Protein AF-A0A6P1VC83-F1 (afdb_monomer)

Sequence (87 aa):
MTSKPTISAAEITKALDFRHACKKFDADKKISDQDMKLILEAIRLTPTSYGFEQFDVIVTQDQQLRQGLKKCAPINKTSRALMPVIS

pLDDT: mean 85.7, std 17.17, range [38.44, 97.94]

Foldseek 3Di:
DDDDDDDDPVVVVVVVVPDDDDLDDDPPDDDDPVVVVVVVVVLVPDDDVVNPSPDDDDDDPDPVVVVVVCVVCVVSPPDPDDDDDPD

Secondary structure (DSSP, 8-state):
-PPPP---HHHHHHHHHH--------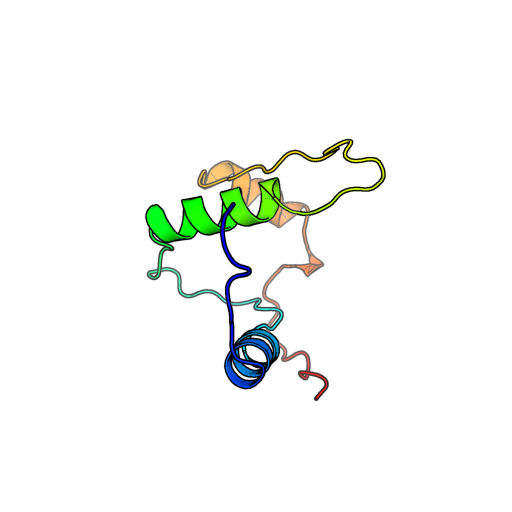SS----HHHHHHHHHHHHTS--GGG-----------HHHHHHHHHH-GGGS--SSPPP---

Radius of gyration: 17.49 Å; Cα contacts (8 Å, |Δi|>4): 15; chains: 1; bounding box: 49×39×36 Å

Mean predicted aligned error: 7.62 Å

Solvent-accessible surface area (backbone atoms only — not comparable to full-atom values): 6154 Å² total; per-residue (Å²): 135,82,76,82,83,86,76,59,70,68,61,52,50,53,56,57,70,68,61,69,95,78,83,79,78,65,89,86,65,74,83,51,74,69,57,50,52,51,54,53,51,53,58,72,70,50,89,43,81,93,66,64,65,91,72,83,86,85,87,81,83,57,65,68,60,53,56,54,51,54,72,79,40,67,87,75,50,81,66,97,67,87,76,79,79,84,126

Structure (mmCIF, N/CA/C/O backbone):
data_AF-A0A6P1VC83-F1
#
_entry.id   AF-A0A6P1VC83-F1
#
loop_
_atom_site.group_PDB
_atom_site.id
_atom_site.type_symbol
_atom_site.label_atom_id
_atom_site.label_alt_id
_atom_site.label_comp_id
_atom_site.label_asym_id
_atom_site.label_entity_id
_atom_site.label_seq_id
_atom_site.pdbx_PDB_ins_code
_atom_site.Cartn_x
_atom_site.Cartn_y
_atom_site.Cartn_z
_atom_site.occupancy
_atom_site.B_iso_or_equiv
_atom_site.auth_seq_id
_atom_site.auth_comp_id
_atom_site.auth_asym_id
_atom_site.auth_atom_id
_atom_site.pdbx_PDB_model_num
ATOM 1 N N . MET A 1 1 ? -28.756 7.733 0.889 1.00 42.03 1 MET A N 1
ATOM 2 C CA . MET A 1 1 ? -27.946 8.220 2.024 1.00 42.03 1 MET A CA 1
ATOM 3 C C . MET A 1 1 ? -27.391 7.012 2.754 1.00 42.03 1 MET A C 1
ATOM 5 O O . MET A 1 1 ? -28.140 6.338 3.444 1.00 42.03 1 MET A O 1
ATOM 9 N N . THR A 1 2 ? -26.132 6.653 2.517 1.00 60.97 2 THR A N 1
ATOM 10 C CA . THR A 1 2 ? -25.490 5.526 3.207 1.00 60.97 2 THR A CA 1
ATOM 11 C C . THR A 1 2 ? -24.968 6.011 4.553 1.00 60.97 2 THR A C 1
ATOM 13 O O . THR A 1 2 ? -24.214 6.982 4.608 1.00 60.97 2 THR A O 1
ATOM 16 N N . SER A 1 3 ? -25.390 5.366 5.640 1.00 81.06 3 SER A N 1
ATOM 17 C CA . SER A 1 3 ? -24.851 5.611 6.978 1.00 81.06 3 SER A CA 1
ATOM 18 C C . SER A 1 3 ? -23.335 5.414 6.981 1.00 81.06 3 SER A C 1
ATOM 20 O O . SER A 1 3 ? -22.829 4.500 6.327 1.00 81.06 3 SER A O 1
ATOM 22 N N . LYS A 1 4 ? -22.611 6.255 7.728 1.00 81.81 4 LYS A N 1
ATOM 23 C CA . LYS A 1 4 ? -21.158 6.139 7.900 1.00 81.81 4 LYS A CA 1
ATOM 24 C C . LYS A 1 4 ? -20.806 4.712 8.360 1.00 81.81 4 LYS A C 1
ATOM 26 O O . LYS A 1 4 ? -21.323 4.289 9.397 1.00 81.81 4 LYS A O 1
ATOM 31 N N . PRO A 1 5 ? -19.952 3.969 7.632 1.00 84.38 5 PRO A N 1
ATOM 32 C CA . PRO A 1 5 ? -19.514 2.659 8.090 1.00 84.38 5 PRO A CA 1
ATOM 33 C C . PRO A 1 5 ? -18.754 2.812 9.412 1.00 84.38 5 PRO A C 1
ATOM 35 O O . PRO A 1 5 ? -17.961 3.741 9.582 1.00 84.38 5 PRO A O 1
ATOM 38 N N . THR A 1 6 ? -19.025 1.917 10.361 1.00 92.88 6 THR A N 1
ATOM 39 C CA . THR A 1 6 ? -18.368 1.916 11.672 1.00 92.88 6 THR A CA 1
ATOM 40 C C . THR A 1 6 ? -17.340 0.793 11.702 1.00 92.88 6 THR A C 1
ATOM 42 O O . THR A 1 6 ? -17.699 -0.377 11.640 1.00 92.88 6 THR A O 1
ATOM 45 N N . ILE A 1 7 ? -16.062 1.162 11.786 1.00 93.62 7 ILE A N 1
ATOM 46 C CA . ILE A 1 7 ? -14.930 0.255 12.014 1.00 93.62 7 ILE A CA 1
ATOM 47 C C . ILE A 1 7 ? -14.420 0.550 13.427 1.00 93.62 7 ILE A C 1
ATOM 49 O O . ILE A 1 7 ? -14.336 1.718 13.814 1.00 93.62 7 ILE A O 1
ATOM 53 N N . SER A 1 8 ? -14.120 -0.481 14.220 1.00 96.06 8 SER A N 1
ATOM 54 C CA . SER A 1 8 ? -13.624 -0.274 15.583 1.00 96.06 8 SER A CA 1
ATOM 55 C C . SER A 1 8 ? -12.191 0.273 15.565 1.00 96.06 8 SER A C 1
ATOM 57 O O . SER A 1 8 ? -11.384 -0.084 14.707 1.00 96.06 8 SER A O 1
ATOM 59 N N . ALA A 1 9 ? -11.851 1.122 16.538 1.00 95.50 9 ALA A N 1
ATOM 60 C CA . ALA A 1 9 ? -10.492 1.650 16.666 1.00 95.50 9 ALA A CA 1
ATOM 61 C C . ALA A 1 9 ? -9.451 0.526 16.833 1.00 95.50 9 ALA A C 1
ATOM 63 O O . ALA A 1 9 ? -8.375 0.597 16.252 1.00 95.50 9 ALA A O 1
ATOM 64 N N . ALA A 1 10 ? -9.804 -0.541 17.559 1.00 96.75 10 ALA A N 1
ATOM 65 C CA . ALA A 1 10 ? -8.927 -1.688 17.783 1.00 96.75 10 ALA A CA 1
ATOM 66 C C . ALA A 1 10 ? -8.568 -2.432 16.484 1.00 96.75 10 ALA A C 1
ATOM 68 O O . ALA A 1 10 ? -7.412 -2.806 16.298 1.00 96.75 10 ALA A O 1
ATOM 69 N N . GLU A 1 11 ? -9.523 -2.610 15.564 1.00 97.00 11 GLU A N 1
ATOM 70 C CA . GLU A 1 11 ? -9.255 -3.240 14.263 1.00 97.00 11 GLU A CA 1
ATOM 71 C C . GLU A 1 11 ? -8.350 -2.361 13.387 1.00 97.00 11 GLU A C 1
ATOM 73 O O . GLU A 1 11 ? -7.455 -2.873 12.713 1.00 97.00 11 GLU A O 1
ATOM 78 N N . ILE A 1 12 ? -8.519 -1.033 13.448 1.00 96.38 12 ILE A N 1
ATOM 79 C CA . ILE A 1 12 ? -7.640 -0.084 12.747 1.00 96.38 12 ILE A CA 1
ATOM 80 C C . ILE A 1 12 ? -6.212 -0.187 13.293 1.00 96.38 12 ILE A C 1
ATOM 82 O O . ILE A 1 12 ? -5.279 -0.371 12.514 1.00 96.38 12 ILE A O 1
ATOM 86 N N . THR A 1 13 ? -6.034 -0.119 14.616 1.00 97.31 13 THR A N 1
ATOM 87 C CA . THR A 1 13 ? -4.716 -0.246 15.259 1.00 97.31 13 THR A CA 1
ATOM 88 C C . THR A 1 13 ? -4.043 -1.561 14.882 1.00 97.31 13 THR A C 1
ATOM 90 O O . THR A 1 13 ? -2.914 -1.556 14.404 1.00 97.31 13 THR A O 1
ATOM 93 N N . LYS A 1 14 ? -4.768 -2.681 14.967 1.00 97.75 14 LYS A N 1
ATOM 94 C CA . LYS A 1 14 ? -4.255 -4.004 14.596 1.00 97.75 14 LYS A CA 1
ATOM 95 C C . LYS A 1 14 ? -3.772 -4.068 13.143 1.00 97.75 14 LYS A C 1
ATOM 97 O O . LYS A 1 14 ? -2.725 -4.652 12.872 1.00 97.75 14 LYS A O 1
ATOM 102 N N . ALA A 1 15 ? -4.518 -3.481 12.206 1.00 96.62 15 ALA A N 1
ATOM 103 C CA . ALA A 1 15 ? -4.120 -3.439 10.800 1.00 96.62 15 ALA A CA 1
ATOM 104 C C . ALA A 1 15 ? -2.864 -2.577 10.578 1.00 96.62 15 ALA A C 1
ATOM 106 O O . ALA A 1 15 ? -1.993 -2.944 9.784 1.00 96.62 15 ALA A O 1
ATOM 107 N N . LEU A 1 16 ? -2.760 -1.448 11.286 1.00 96.31 16 LEU A N 1
ATOM 108 C CA . LEU A 1 16 ? -1.613 -0.545 11.197 1.00 96.31 16 LEU A CA 1
ATOM 109 C C . LEU A 1 16 ? -0.346 -1.154 11.811 1.00 96.31 16 LEU A C 1
ATOM 111 O O . LEU A 1 16 ? 0.706 -1.048 11.183 1.00 96.31 16 LEU A O 1
ATOM 115 N N . ASP A 1 17 ? -0.458 -1.842 12.949 1.00 96.19 17 ASP A N 1
ATOM 116 C CA . ASP A 1 17 ? 0.655 -2.533 13.617 1.00 96.19 17 ASP A CA 1
ATOM 117 C C . ASP A 1 17 ? 1.145 -3.743 12.812 1.00 96.19 17 ASP A C 1
ATOM 119 O O . ASP A 1 17 ? 2.341 -4.030 12.748 1.00 96.19 17 ASP A O 1
ATOM 123 N N . PHE A 1 18 ? 0.230 -4.457 12.148 1.00 96.69 18 PHE A N 1
ATOM 124 C CA . PHE A 1 18 ? 0.591 -5.567 11.267 1.00 96.69 18 PHE A CA 1
ATOM 125 C C . PHE A 1 18 ? 1.399 -5.102 10.042 1.00 96.69 18 PHE A C 1
ATOM 127 O O . PHE A 1 18 ? 2.291 -5.816 9.565 1.00 96.69 18 PHE A O 1
ATOM 134 N N . ARG A 1 19 ? 1.100 -3.913 9.503 1.00 95.25 19 ARG A N 1
ATOM 135 C CA . ARG A 1 19 ? 1.739 -3.399 8.287 1.00 95.25 19 ARG A CA 1
ATOM 136 C C . ARG A 1 19 ? 3.199 -3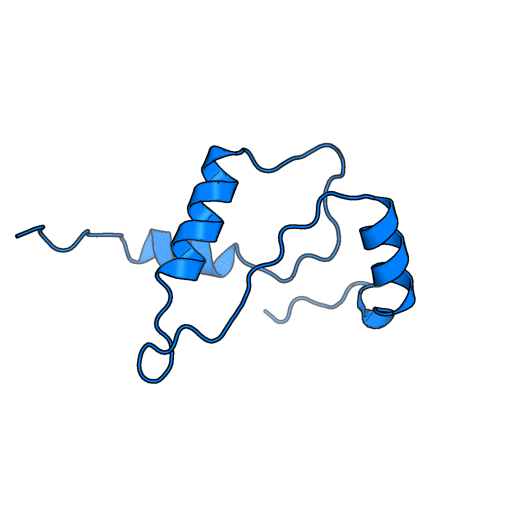.018 8.551 1.00 95.25 19 ARG A C 1
ATOM 138 O O . ARG A 1 19 ? 3.494 -2.059 9.252 1.00 95.25 19 ARG A O 1
ATOM 145 N N . HIS A 1 20 ? 4.120 -3.675 7.850 1.00 93.75 20 HIS A N 1
ATOM 146 C CA . HIS A 1 20 ? 5.554 -3.376 7.898 1.00 93.75 20 HIS A CA 1
ATOM 147 C C . HIS A 1 20 ? 6.199 -3.451 6.506 1.00 93.75 20 HIS A C 1
ATOM 149 O O . HIS A 1 20 ? 5.640 -4.017 5.563 1.00 93.75 20 HIS A O 1
ATOM 155 N N . ALA A 1 21 ? 7.396 -2.876 6.360 1.00 92.31 21 ALA A N 1
ATOM 156 C CA . ALA A 1 21 ? 8.165 -2.954 5.120 1.00 92.31 21 ALA A CA 1
ATOM 157 C C . ALA A 1 21 ? 8.734 -4.373 4.925 1.00 92.31 21 ALA A C 1
ATOM 159 O O . ALA A 1 21 ? 9.760 -4.735 5.502 1.00 92.31 21 ALA A O 1
ATOM 160 N N . CYS A 1 22 ? 8.068 -5.185 4.102 1.00 89.94 22 CYS A N 1
ATOM 161 C CA . CYS A 1 22 ? 8.484 -6.555 3.814 1.00 89.94 22 CYS A CA 1
ATOM 162 C C . CYS A 1 22 ? 9.437 -6.626 2.605 1.00 89.94 22 CYS A C 1
ATOM 164 O O . CYS A 1 22 ? 9.139 -6.102 1.533 1.00 89.94 22 CYS A O 1
ATOM 166 N N . LYS A 1 23 ? 10.588 -7.298 2.766 1.00 88.06 23 LYS A N 1
ATOM 167 C CA . LYS A 1 23 ? 11.598 -7.511 1.702 1.00 88.06 23 LYS A CA 1
ATOM 168 C C . LYS A 1 23 ? 11.689 -8.957 1.203 1.00 88.06 23 LYS A C 1
ATOM 170 O O . LYS A 1 23 ? 12.405 -9.228 0.238 1.00 88.06 23 LYS A O 1
ATOM 175 N N . LYS A 1 24 ? 11.021 -9.894 1.880 1.00 88.81 24 LYS A N 1
ATOM 176 C CA . LYS A 1 24 ? 11.052 -11.324 1.567 1.00 88.81 24 LYS A CA 1
ATOM 177 C C . LYS A 1 24 ? 9.625 -11.844 1.489 1.00 88.81 24 LYS A C 1
ATOM 179 O O . LYS A 1 24 ? 8.916 -11.854 2.485 1.00 88.81 24 LYS A O 1
ATOM 184 N N . PHE A 1 25 ? 9.250 -12.313 0.310 1.00 90.38 25 PHE A N 1
ATOM 185 C CA . PHE A 1 25 ? 7.929 -12.861 0.042 1.00 90.38 25 PHE A CA 1
ATOM 186 C C . PHE A 1 25 ? 8.033 -14.368 -0.167 1.00 90.38 25 PHE A C 1
ATOM 188 O O . PHE A 1 25 ? 9.040 -14.864 -0.676 1.00 90.38 25 PHE A O 1
ATOM 195 N N . ASP A 1 26 ? 6.993 -15.081 0.243 1.00 92.81 26 ASP A N 1
ATOM 196 C CA . ASP A 1 26 ? 6.809 -16.491 -0.078 1.00 92.81 26 ASP A CA 1
ATOM 197 C C . ASP A 1 26 ? 6.460 -16.615 -1.571 1.00 92.81 26 ASP A C 1
ATOM 199 O O . ASP A 1 26 ? 5.546 -15.946 -2.055 1.00 92.81 26 ASP A O 1
ATOM 203 N N . ALA A 1 27 ? 7.231 -17.408 -2.320 1.00 90.38 27 ALA A N 1
ATOM 204 C CA . ALA A 1 27 ? 7.094 -17.505 -3.772 1.00 90.38 27 ALA A CA 1
ATOM 205 C C . ALA A 1 27 ? 5.805 -18.228 -4.191 1.00 90.38 27 ALA A C 1
ATOM 207 O O . ALA A 1 27 ? 5.254 -17.914 -5.257 1.00 90.38 27 ALA A O 1
ATOM 208 N N . ASP A 1 28 ? 5.317 -19.127 -3.335 1.00 94.50 28 ASP A N 1
ATOM 209 C CA . ASP A 1 28 ? 4.174 -19.998 -3.604 1.00 94.50 28 ASP A CA 1
ATOM 210 C C . ASP A 1 28 ? 2.849 -19.352 -3.182 1.00 94.50 28 ASP A C 1
ATOM 212 O O . ASP A 1 28 ? 1.778 -19.744 -3.642 1.00 94.50 28 ASP A O 1
ATOM 216 N N . LYS A 1 29 ? 2.904 -18.293 -2.366 1.00 94.56 29 LYS A N 1
ATOM 217 C CA . LYS A 1 29 ? 1.721 -17.524 -1.971 1.00 94.56 29 LYS A CA 1
ATOM 218 C C . LYS A 1 29 ? 1.437 -16.416 -2.972 1.00 94.56 29 LYS A C 1
ATOM 220 O O . LYS A 1 29 ? 2.208 -15.466 -3.121 1.00 94.56 29 LYS A O 1
ATOM 225 N N . LYS A 1 30 ? 0.295 -16.524 -3.648 1.00 94.12 30 LYS A N 1
ATOM 226 C CA . LYS A 1 30 ? -0.238 -15.484 -4.533 1.00 94.12 30 LYS A CA 1
ATOM 227 C C . LYS A 1 30 ? -1.417 -14.782 -3.874 1.00 94.12 30 LYS A C 1
ATOM 229 O O . LYS A 1 30 ? -2.163 -15.387 -3.112 1.00 94.12 30 LYS A O 1
ATOM 234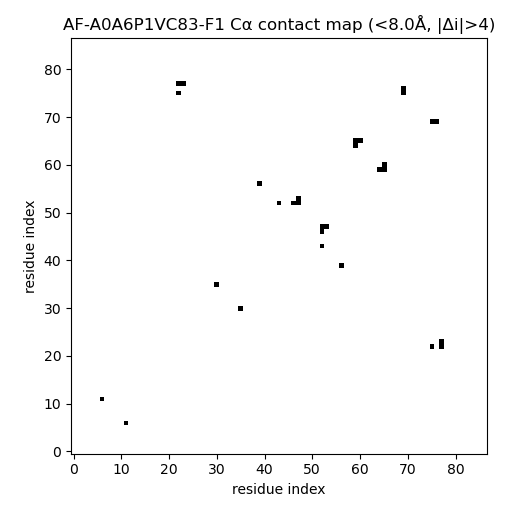 N N . ILE A 1 31 ? -1.555 -13.496 -4.178 1.00 95.06 31 ILE A N 1
ATOM 235 C CA . ILE A 1 31 ? -2.729 -12.704 -3.810 1.00 95.06 31 ILE A CA 1
ATOM 236 C C . ILE A 1 31 ? -3.882 -13.162 -4.709 1.00 95.06 31 ILE A C 1
ATOM 238 O O . ILE A 1 31 ? -3.663 -13.384 -5.901 1.00 95.06 31 ILE A O 1
ATOM 242 N N . SER A 1 32 ? -5.076 -13.326 -4.143 1.00 97.25 32 SER A N 1
ATOM 243 C CA . SER A 1 32 ? -6.267 -13.682 -4.917 1.00 97.25 32 SER A CA 1
ATOM 244 C C . SER A 1 32 ? -6.691 -12.534 -5.845 1.00 97.25 32 SER A C 1
ATOM 246 O O . SER A 1 32 ? -6.406 -11.366 -5.570 1.00 97.25 32 SER A O 1
ATOM 248 N N . ASP A 1 33 ? -7.421 -12.832 -6.921 1.00 96.50 33 ASP A N 1
ATOM 249 C CA . ASP A 1 33 ? -7.929 -11.789 -7.828 1.00 96.50 33 ASP A CA 1
ATOM 250 C C . ASP A 1 33 ? -8.877 -10.813 -7.114 1.00 96.50 33 ASP A C 1
ATOM 252 O O . ASP A 1 33 ? -8.886 -9.614 -7.399 1.00 96.50 33 ASP A O 1
ATOM 256 N N . GLN A 1 34 ? -9.646 -11.315 -6.143 1.00 97.94 34 GLN A N 1
ATOM 257 C CA . GLN A 1 34 ? -10.545 -10.506 -5.326 1.00 97.94 34 GLN A CA 1
ATOM 258 C C . GLN A 1 34 ? -9.771 -9.504 -4.461 1.00 97.94 34 GLN A C 1
ATOM 260 O O . GLN A 1 34 ? -10.103 -8.317 -4.457 1.00 97.94 34 GLN A O 1
ATOM 265 N N . ASP A 1 35 ? -8.721 -9.957 -3.775 1.00 97.88 35 ASP A N 1
ATOM 266 C CA . ASP A 1 35 ? -7.888 -9.084 -2.944 1.00 97.88 35 ASP A CA 1
ATOM 267 C C . ASP A 1 35 ? -7.097 -8.092 -3.803 1.00 97.88 35 ASP A C 1
ATOM 269 O O . ASP A 1 35 ? -6.964 -6.923 -3.446 1.00 97.88 35 ASP A O 1
ATOM 273 N N . MET A 1 36 ? -6.616 -8.523 -4.973 1.00 96.94 36 MET A N 1
ATOM 274 C CA . MET A 1 36 ? -5.944 -7.634 -5.919 1.00 96.94 36 MET A CA 1
ATOM 275 C C . MET A 1 36 ? -6.882 -6.519 -6.393 1.00 96.94 36 MET A C 1
ATOM 277 O O . MET A 1 36 ? -6.502 -5.348 -6.393 1.00 96.94 36 MET A O 1
ATOM 281 N N . LYS A 1 37 ? -8.130 -6.856 -6.742 1.00 97.38 37 LYS A N 1
ATOM 282 C CA . LYS A 1 37 ? -9.147 -5.868 -7.118 1.00 97.38 37 LYS A CA 1
ATOM 283 C C . LYS A 1 37 ? -9.430 -4.890 -5.979 1.00 97.38 37 LYS A C 1
ATOM 285 O O . LYS A 1 37 ? -9.542 -3.694 -6.231 1.00 97.38 37 LYS A O 1
ATOM 290 N N . LEU A 1 38 ? -9.510 -5.382 -4.742 1.00 97.81 38 LEU A N 1
ATOM 291 C CA . LEU A 1 38 ? -9.694 -4.537 -3.563 1.00 97.81 38 LEU A CA 1
ATOM 292 C C . LEU A 1 38 ? -8.536 -3.542 -3.388 1.00 97.81 38 LEU A C 1
ATOM 294 O O . LEU A 1 38 ? -8.784 -2.366 -3.142 1.00 97.81 38 LEU A O 1
ATOM 298 N N . ILE A 1 39 ? -7.287 -3.987 -3.552 1.00 97.44 39 ILE A N 1
ATOM 299 C CA . ILE A 1 39 ? -6.101 -3.120 -3.458 1.00 97.44 39 ILE A CA 1
ATOM 300 C C . ILE A 1 39 ? -6.140 -2.023 -4.528 1.00 97.44 39 ILE A C 1
ATOM 302 O O . ILE A 1 39 ? -5.922 -0.854 -4.214 1.00 97.44 39 ILE A O 1
ATOM 306 N N . LEU A 1 40 ? -6.436 -2.381 -5.780 1.00 96.75 40 LEU A N 1
ATOM 307 C CA . LEU A 1 40 ? -6.508 -1.414 -6.879 1.00 96.75 40 LEU A CA 1
ATOM 308 C C . LEU A 1 40 ? -7.635 -0.396 -6.674 1.00 96.75 40 LEU A C 1
ATOM 310 O O . LEU A 1 40 ? -7.432 0.796 -6.897 1.00 96.75 40 LEU A O 1
ATOM 314 N N . GLU A 1 41 ? -8.792 -0.844 -6.188 1.00 97.19 41 GLU A N 1
ATOM 315 C CA . GLU A 1 41 ? -9.911 0.049 -5.888 1.00 97.19 41 GLU A CA 1
ATOM 316 C C . GLU A 1 41 ? -9.594 0.985 -4.714 1.00 97.19 41 GLU A C 1
ATOM 318 O O . GLU A 1 41 ? -9.925 2.168 -4.760 1.00 97.19 41 GLU A O 1
ATOM 323 N N . ALA A 1 42 ? -8.883 0.500 -3.692 1.00 96.50 42 ALA A N 1
ATOM 324 C CA . ALA A 1 42 ? -8.419 1.341 -2.591 1.00 96.50 42 ALA A CA 1
ATOM 325 C C . ALA A 1 42 ? -7.456 2.441 -3.073 1.00 96.50 42 ALA A C 1
ATOM 327 O O . ALA A 1 42 ? -7.563 3.588 -2.637 1.00 96.50 42 ALA A O 1
ATOM 328 N N . ILE A 1 43 ? -6.552 2.119 -4.006 1.00 95.69 43 ILE A N 1
ATOM 329 C CA . ILE A 1 43 ? -5.663 3.115 -4.618 1.00 95.69 43 ILE A CA 1
ATOM 330 C C . ILE A 1 43 ? -6.485 4.155 -5.394 1.00 95.69 43 ILE A C 1
ATOM 332 O O . ILE A 1 43 ? -6.298 5.350 -5.181 1.00 95.69 43 ILE A O 1
ATOM 336 N N . ARG A 1 44 ? -7.443 3.720 -6.223 1.00 94.81 44 ARG A N 1
ATOM 337 C CA . ARG A 1 44 ? -8.322 4.609 -7.006 1.00 94.81 44 ARG A CA 1
ATOM 338 C C . ARG A 1 44 ? -9.134 5.572 -6.131 1.00 94.81 44 ARG A C 1
ATOM 340 O O . ARG A 1 44 ? -9.376 6.706 -6.514 1.00 94.81 44 ARG A O 1
ATOM 347 N N . LEU A 1 45 ? -9.563 5.123 -4.952 1.00 94.31 45 LEU A N 1
ATOM 348 C CA . LEU A 1 45 ? -10.342 5.926 -4.001 1.00 94.31 45 LEU A CA 1
ATOM 349 C C . LEU A 1 45 ? -9.484 6.843 -3.111 1.00 94.31 45 LEU A C 1
ATOM 351 O O . LEU A 1 45 ? -10.029 7.575 -2.282 1.00 94.31 45 LEU A O 1
ATOM 355 N N . THR A 1 46 ? -8.156 6.796 -3.235 1.00 93.69 46 THR A N 1
ATOM 356 C CA . THR A 1 46 ? -7.255 7.598 -2.402 1.00 93.69 46 THR A CA 1
ATOM 357 C C . THR A 1 46 ? -7.359 9.081 -2.779 1.00 93.69 46 THR A C 1
ATOM 359 O O . THR A 1 46 ? -7.274 9.421 -3.960 1.00 93.69 46 THR A O 1
ATOM 362 N N . PRO A 1 47 ? -7.511 9.999 -1.805 1.00 93.75 47 PRO A N 1
ATOM 363 C CA . PRO A 1 47 ? -7.572 11.422 -2.105 1.00 93.75 47 PRO A CA 1
ATOM 364 C C . PRO A 1 47 ? -6.241 11.913 -2.684 1.00 93.75 47 PRO A C 1
ATOM 366 O O . PRO A 1 47 ? -5.168 11.618 -2.159 1.00 93.75 47 PRO A O 1
ATOM 369 N N . THR A 1 48 ? -6.319 12.723 -3.736 1.00 93.62 48 THR A N 1
ATOM 370 C CA . THR A 1 48 ? -5.166 13.412 -4.326 1.00 93.62 48 THR A CA 1
ATOM 371 C C . THR A 1 48 ? -5.337 14.919 -4.207 1.00 93.62 48 THR A C 1
ATOM 373 O O . THR A 1 48 ? -6.457 15.423 -4.087 1.00 93.62 48 THR A O 1
ATOM 376 N N . SER A 1 49 ? -4.224 15.658 -4.208 1.00 92.12 49 SER A N 1
ATOM 377 C CA . SER A 1 49 ? -4.281 17.122 -4.220 1.00 92.12 49 SER A CA 1
ATOM 378 C C . SER A 1 49 ? -5.126 17.579 -5.411 1.00 92.12 49 SER A C 1
ATOM 380 O O . SER A 1 49 ? -4.915 17.113 -6.530 1.00 92.12 49 SER A O 1
ATOM 382 N N . TYR A 1 50 ? -6.123 18.425 -5.143 1.00 89.81 50 TYR A N 1
ATOM 383 C CA . TYR A 1 50 ? -7.104 18.901 -6.126 1.00 89.81 50 TYR A CA 1
ATOM 384 C C . TYR A 1 50 ? -7.916 17.811 -6.857 1.00 89.81 50 TYR A C 1
ATOM 386 O O . TYR A 1 50 ? -8.635 18.131 -7.797 1.00 89.81 50 TYR A O 1
ATOM 394 N N . GLY A 1 51 ? -7.844 16.542 -6.438 1.00 87.50 51 GLY A N 1
ATOM 395 C CA . GLY A 1 51 ? -8.536 15.436 -7.107 1.00 87.50 51 GLY A CA 1
ATOM 396 C C . GLY A 1 51 ? -8.003 15.124 -8.509 1.00 87.50 51 GLY A C 1
ATOM 397 O O . GLY A 1 51 ? -8.749 14.614 -9.333 1.00 87.50 51 GLY A O 1
ATOM 398 N N . PHE A 1 52 ? -6.745 15.463 -8.811 1.00 84.81 52 PHE A N 1
ATOM 399 C CA . PHE A 1 52 ? -6.197 15.295 -10.161 1.00 84.81 52 PHE A CA 1
ATOM 400 C C . PHE A 1 52 ? -5.793 13.863 -10.520 1.00 84.81 52 PHE A C 1
ATOM 402 O O . PHE A 1 52 ? -5.498 13.617 -11.685 1.00 84.81 52 PHE A O 1
ATOM 409 N N . GLU A 1 53 ? 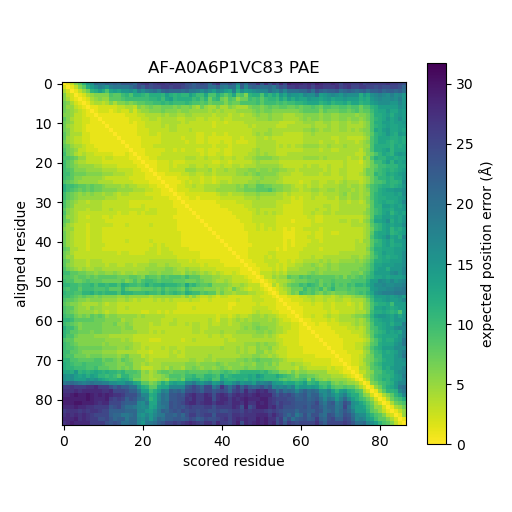-5.739 12.949 -9.546 1.00 86.69 53 GLU A N 1
ATOM 410 C CA . GLU A 1 53 ? -5.470 11.518 -9.779 1.00 86.69 53 GLU A CA 1
ATOM 411 C C . GLU A 1 53 ? -4.232 11.273 -10.673 1.00 86.69 53 GLU A C 1
ATOM 413 O O . GLU A 1 53 ? -4.220 10.400 -11.532 1.00 86.69 53 GLU A O 1
ATOM 418 N N . GLN A 1 54 ? -3.169 12.070 -10.487 1.00 86.50 54 GLN A N 1
ATOM 419 C CA . GLN A 1 54 ? -1.979 12.094 -11.355 1.00 86.50 54 GLN A CA 1
ATOM 420 C C . GLN A 1 54 ? -1.023 10.918 -11.096 1.00 86.50 54 GLN A C 1
ATOM 422 O O . GLN A 1 54 ? 0.150 11.117 -10.772 1.00 86.50 54 GLN A O 1
ATOM 427 N N . PHE A 1 55 ? -1.509 9.685 -11.197 1.00 92.44 55 PHE A N 1
ATOM 428 C CA . PHE A 1 55 ? -0.670 8.496 -11.117 1.00 92.44 55 PHE A CA 1
ATOM 429 C C . PHE A 1 55 ? -1.234 7.354 -11.963 1.00 92.44 55 PHE A C 1
ATOM 431 O O . PHE A 1 55 ? -2.442 7.179 -12.078 1.00 92.44 55 PHE A O 1
ATOM 438 N N . ASP A 1 56 ? -0.331 6.518 -12.468 1.00 93.62 56 ASP A N 1
ATOM 439 C CA . ASP A 1 56 ? -0.664 5.232 -13.070 1.00 93.62 56 ASP A CA 1
ATOM 440 C C . ASP A 1 56 ? -0.227 4.098 -12.145 1.00 93.62 56 ASP A C 1
ATOM 442 O O . ASP A 1 56 ? 0.858 4.125 -11.554 1.00 93.62 56 ASP A O 1
ATOM 446 N N . VAL A 1 57 ? -1.055 3.057 -12.049 1.00 94.69 57 VAL A N 1
ATOM 447 C CA . VAL A 1 57 ? -0.718 1.834 -11.315 1.00 94.69 57 VAL A CA 1
ATOM 448 C C . VAL A 1 57 ? -0.367 0.736 -12.310 1.00 94.69 57 VAL A C 1
ATOM 450 O O . VAL A 1 57 ? -1.235 0.165 -12.966 1.00 94.69 57 VAL A O 1
ATOM 453 N N . ILE A 1 58 ? 0.920 0.406 -12.405 1.00 94.12 58 ILE A N 1
ATOM 454 C CA . ILE A 1 58 ? 1.413 -0.638 -13.310 1.00 94.12 58 ILE A CA 1
ATOM 455 C C . ILE A 1 58 ? 1.494 -1.973 -12.563 1.00 94.12 58 ILE A C 1
ATOM 457 O O . ILE A 1 58 ? 2.394 -2.200 -11.751 1.00 94.12 58 ILE A O 1
ATOM 461 N N . VAL A 1 59 ? 0.582 -2.897 -12.872 1.00 93.81 59 VAL A N 1
ATOM 462 C CA . VAL A 1 59 ? 0.598 -4.264 -12.330 1.00 93.81 59 VAL A CA 1
ATOM 463 C C . VAL A 1 59 ? 1.405 -5.175 -13.255 1.00 93.81 59 VAL A C 1
ATOM 465 O O . VAL A 1 59 ? 0.922 -5.624 -14.289 1.00 93.81 59 VAL A O 1
ATOM 468 N N . THR A 1 60 ? 2.650 -5.479 -12.883 1.00 91.19 60 THR A N 1
ATOM 469 C CA . THR A 1 60 ? 3.531 -6.346 -13.684 1.00 91.19 60 THR A CA 1
ATOM 470 C C . THR A 1 60 ? 3.597 -7.766 -13.131 1.00 91.19 60 THR A C 1
ATOM 472 O O . THR A 1 60 ? 4.062 -7.964 -12.008 1.00 91.19 60 THR A O 1
ATOM 475 N N . GLN A 1 61 ? 3.175 -8.765 -13.916 1.00 90.94 61 GLN A N 1
ATOM 476 C CA . GLN A 1 61 ? 3.399 -10.199 -13.645 1.00 90.94 61 GLN A CA 1
ATOM 477 C C . GLN A 1 61 ? 4.456 -10.829 -14.566 1.00 90.94 61 GLN A C 1
ATOM 479 O O . GLN A 1 61 ? 4.928 -11.930 -14.282 1.00 90.94 61 GLN A O 1
ATOM 484 N N . ASP A 1 62 ? 4.866 -10.119 -15.621 1.00 94.69 62 ASP A N 1
ATOM 485 C CA . ASP A 1 62 ? 5.856 -10.603 -16.577 1.00 94.69 62 ASP A CA 1
ATOM 486 C C . ASP A 1 62 ? 7.229 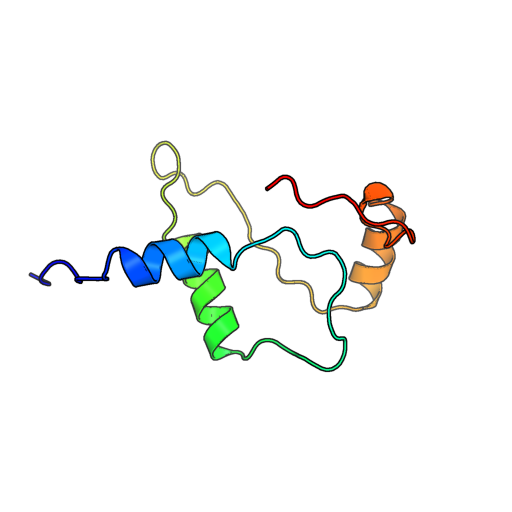-10.807 -15.917 1.00 94.69 62 ASP A C 1
ATOM 488 O O . ASP A 1 62 ? 7.777 -9.930 -15.237 1.00 94.69 62 ASP A O 1
ATOM 492 N N . GLN A 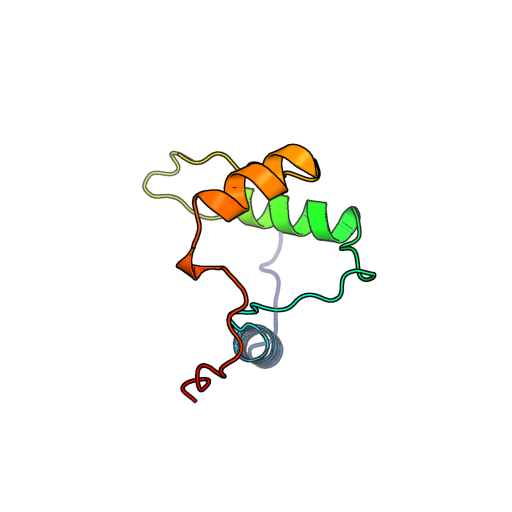1 63 ? 7.794 -11.999 -16.105 1.00 91.38 63 GLN A N 1
ATOM 493 C CA . GLN A 1 63 ? 9.042 -12.372 -15.449 1.00 91.38 63 GLN A CA 1
ATOM 494 C C . GLN A 1 63 ? 10.247 -11.650 -16.052 1.00 91.38 63 GLN A C 1
ATOM 496 O O . GLN A 1 63 ? 11.162 -1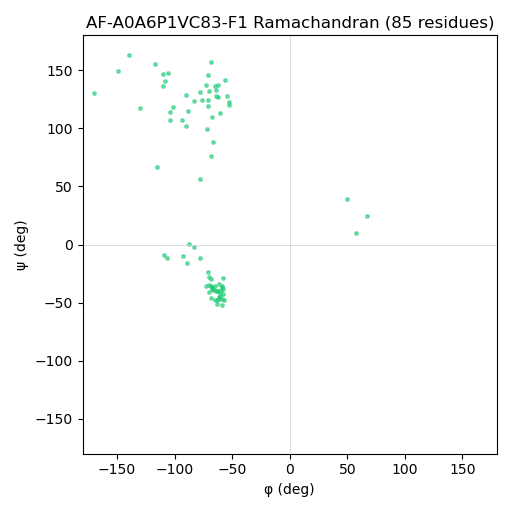1.290 -15.305 1.00 91.38 63 GLN A O 1
ATOM 501 N N . GLN A 1 64 ? 10.259 -11.416 -17.366 1.00 94.12 64 GLN A N 1
ATOM 502 C CA . GLN A 1 64 ? 11.391 -10.787 -18.047 1.00 94.12 64 GLN A CA 1
ATOM 503 C C . GLN A 1 64 ? 11.530 -9.320 -17.629 1.00 94.12 64 GLN A C 1
ATOM 505 O O . GLN A 1 64 ? 12.612 -8.886 -17.222 1.00 94.12 64 GLN A O 1
ATOM 510 N N . LEU A 1 65 ? 10.420 -8.584 -17.603 1.00 92.94 65 LEU A N 1
ATOM 511 C CA . LEU A 1 65 ? 10.342 -7.210 -17.122 1.00 92.94 65 LEU A CA 1
ATOM 512 C C . LEU A 1 65 ? 10.801 -7.108 -15.664 1.00 92.94 65 LEU A C 1
ATOM 514 O O . LEU A 1 65 ? 11.647 -6.276 -15.332 1.00 92.94 65 LEU A O 1
ATOM 518 N N . ARG A 1 66 ? 10.320 -8.001 -14.788 1.00 91.50 66 ARG A N 1
ATOM 519 C CA . ARG A 1 66 ? 10.751 -8.046 -13.379 1.00 91.50 66 ARG A CA 1
ATOM 520 C C . ARG A 1 66 ? 12.255 -8.296 -13.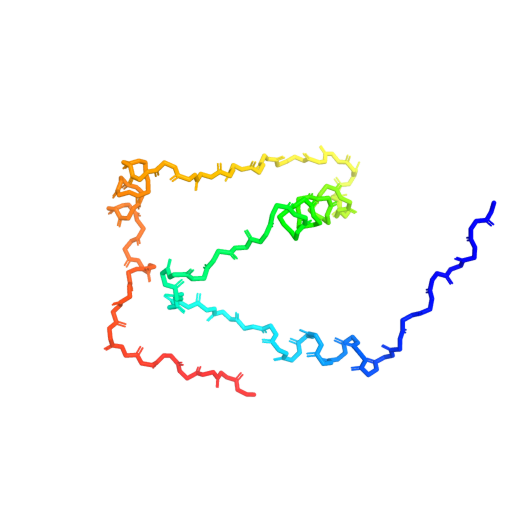235 1.00 91.50 66 ARG A C 1
ATOM 522 O O . ARG A 1 66 ? 12.891 -7.700 -12.365 1.00 91.50 66 ARG A O 1
ATOM 529 N N . GLN A 1 67 ? 12.843 -9.159 -14.065 1.00 91.12 67 GLN A N 1
ATOM 530 C CA . GLN A 1 67 ? 14.293 -9.380 -14.074 1.00 91.12 67 GLN A CA 1
ATOM 531 C C . GLN A 1 67 ? 15.063 -8.142 -14.553 1.00 91.12 67 GLN A C 1
ATOM 533 O O . GLN A 1 67 ? 16.105 -7.824 -13.978 1.00 91.12 67 GLN A O 1
ATOM 538 N N . GLY A 1 68 ? 14.543 -7.422 -15.551 1.00 92.62 68 GLY A N 1
ATOM 539 C CA . GLY A 1 68 ? 15.083 -6.135 -15.991 1.00 92.62 68 GLY A CA 1
ATOM 540 C C . GLY A 1 68 ? 15.104 -5.107 -14.857 1.00 92.62 68 GLY A C 1
ATOM 541 O O . GLY A 1 68 ? 16.165 -4.579 -14.525 1.00 92.62 68 GLY A O 1
ATOM 542 N N . LEU A 1 69 ? 13.967 -4.913 -14.180 1.00 91.62 69 LEU A N 1
ATOM 543 C CA . LEU A 1 69 ? 13.827 -3.967 -13.064 1.00 91.62 69 LEU A CA 1
ATOM 544 C C . LEU A 1 69 ? 14.803 -4.252 -11.911 1.00 91.62 69 LEU A C 1
ATOM 546 O O . LEU A 1 69 ? 15.382 -3.325 -11.343 1.00 91.62 69 LEU A O 1
ATOM 550 N N . LYS A 1 70 ? 15.063 -5.529 -11.594 1.00 88.81 70 LYS A N 1
ATOM 551 C CA . LYS A 1 70 ? 16.034 -5.920 -10.551 1.00 88.81 70 LYS A CA 1
ATOM 552 C C . LYS A 1 70 ? 17.452 -5.398 -10.807 1.00 88.81 70 LYS A C 1
ATOM 554 O O . LYS A 1 70 ? 18.199 -5.195 -9.848 1.00 88.81 70 LYS A O 1
ATOM 559 N N . LYS A 1 71 ? 17.847 -5.195 -12.069 1.00 90.81 71 LYS A N 1
ATOM 560 C CA . LYS A 1 71 ? 19.175 -4.662 -12.418 1.00 90.81 71 LYS A CA 1
ATOM 561 C C . LYS A 1 71 ? 19.300 -3.184 -12.035 1.00 90.81 71 LYS A C 1
ATOM 563 O O . LYS A 1 71 ? 20.360 -2.776 -11.573 1.00 90.81 71 LYS A O 1
ATOM 568 N N . CYS A 1 72 ? 18.209 -2.428 -12.156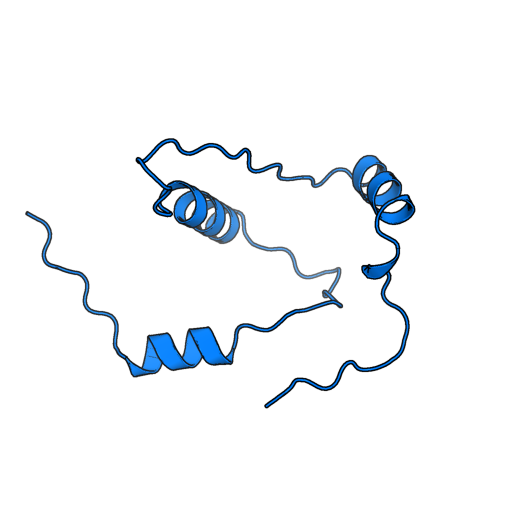 1.00 90.88 72 CYS A N 1
ATOM 569 C CA . CYS A 1 72 ? 18.158 -0.984 -11.917 1.00 90.88 72 CYS A CA 1
ATOM 570 C C . CYS A 1 72 ? 17.749 -0.602 -10.481 1.00 90.88 72 CYS A C 1
ATOM 572 O O . CYS A 1 72 ? 17.876 0.558 -10.109 1.00 90.88 72 CYS A O 1
ATOM 574 N N . ALA A 1 73 ? 17.297 -1.558 -9.658 1.00 88.12 73 ALA A N 1
ATOM 575 C CA . ALA A 1 73 ? 16.866 -1.332 -8.271 1.00 88.12 73 ALA A CA 1
ATOM 576 C C . ALA A 1 73 ? 17.774 -2.045 -7.234 1.00 88.12 73 ALA A C 1
ATOM 578 O O . ALA A 1 73 ? 17.336 -2.983 -6.559 1.00 88.12 73 ALA A O 1
ATOM 579 N N . PRO A 1 74 ? 19.053 -1.641 -7.078 1.00 80.38 74 PRO A N 1
ATOM 580 C CA . PRO A 1 74 ? 20.043 -2.386 -6.293 1.00 80.38 74 PRO A CA 1
ATOM 581 C C . PRO A 1 74 ? 19.779 -2.403 -4.781 1.00 80.38 74 PRO A C 1
ATOM 583 O O . PRO A 1 74 ? 20.112 -3.391 -4.133 1.00 80.38 74 PRO A O 1
ATOM 586 N N . ILE A 1 75 ? 19.150 -1.364 -4.225 1.00 81.75 75 ILE A N 1
ATOM 587 C CA . ILE A 1 75 ? 18.840 -1.250 -2.783 1.00 81.75 75 ILE A CA 1
ATOM 588 C C . ILE A 1 75 ? 17.722 -2.227 -2.367 1.00 81.75 75 ILE A C 1
ATOM 590 O O . ILE A 1 75 ? 17.656 -2.662 -1.217 1.00 81.75 75 ILE A O 1
ATOM 594 N N . ASN A 1 76 ? 16.883 -2.637 -3.325 1.00 76.69 76 ASN A N 1
ATOM 595 C CA . ASN A 1 76 ? 15.797 -3.595 -3.112 1.00 76.69 76 ASN A CA 1
ATOM 596 C C . ASN A 1 76 ? 16.259 -5.049 -3.290 1.00 76.69 76 ASN A C 1
ATOM 598 O O . ASN A 1 76 ? 15.454 -5.973 -3.154 1.00 76.69 76 ASN A O 1
ATOM 602 N N . LYS A 1 77 ? 17.547 -5.277 -3.591 1.00 63.94 77 LYS A N 1
ATOM 603 C CA . LYS A 1 77 ? 18.122 -6.622 -3.568 1.00 63.94 77 LYS A CA 1
ATOM 604 C C . LYS A 1 77 ? 18.062 -7.134 -2.135 1.00 63.94 77 LYS A C 1
ATOM 606 O O . LYS A 1 77 ? 18.445 -6.436 -1.200 1.00 63.94 77 LYS A O 1
ATOM 611 N N . THR A 1 78 ? 17.592 -8.363 -1.965 1.00 59.09 78 THR A N 1
ATOM 612 C CA . THR A 1 78 ? 17.587 -9.058 -0.677 1.00 59.09 78 THR A CA 1
ATOM 613 C C . THR A 1 78 ? 19.034 -9.369 -0.276 1.00 59.09 78 THR A C 1
ATOM 615 O O . THR A 1 78 ? 19.506 -10.489 -0.446 1.00 59.09 78 THR A O 1
ATOM 618 N N . SER A 1 79 ? 19.786 -8.369 0.195 1.00 49.59 79 SER A N 1
ATOM 619 C CA . SER A 1 79 ? 21.060 -8.604 0.864 1.00 49.59 79 SER A CA 1
ATOM 620 C C . SER A 1 79 ? 20.771 -9.065 2.292 1.00 49.59 79 SER A C 1
ATOM 622 O O . SER A 1 79 ? 19.920 -8.541 3.010 1.00 49.59 79 SER A O 1
ATOM 624 N N . ARG A 1 80 ? 21.437 -10.151 2.663 1.00 46.47 80 ARG A N 1
ATOM 625 C CA . ARG A 1 80 ? 21.354 -10.830 3.951 1.00 46.47 80 ARG A CA 1
ATOM 626 C C . ARG A 1 80 ? 21.922 -9.928 5.054 1.00 46.47 80 ARG A C 1
ATOM 628 O O . ARG A 1 80 ? 23.103 -10.023 5.339 1.00 46.47 80 ARG A O 1
ATOM 635 N N . ALA A 1 81 ? 21.104 -9.073 5.661 1.00 41.31 81 ALA A N 1
ATOM 636 C CA . ALA A 1 81 ? 21.276 -8.571 7.028 1.00 41.31 81 ALA A CA 1
ATOM 637 C C . ALA A 1 81 ? 20.018 -7.803 7.452 1.00 41.31 81 ALA A C 1
ATOM 639 O O . ALA A 1 81 ? 19.504 -6.959 6.722 1.00 41.31 81 ALA A O 1
ATOM 640 N N . LEU A 1 82 ? 19.518 -8.157 8.629 1.00 44.09 82 LEU A N 1
ATOM 641 C CA . LEU A 1 82 ? 18.353 -7.592 9.294 1.00 44.09 82 LEU A CA 1
ATOM 642 C C . LEU A 1 82 ? 18.475 -6.064 9.383 1.00 44.09 82 LEU A C 1
ATOM 644 O O . LEU A 1 82 ? 19.397 -5.557 10.015 1.00 44.09 82 LEU A O 1
ATOM 648 N N . MET A 1 83 ? 17.532 -5.331 8.788 1.00 39.72 83 MET A N 1
ATOM 649 C CA . MET A 1 83 ? 17.253 -3.980 9.271 1.00 39.72 83 MET A CA 1
ATOM 650 C C . MET A 1 83 ? 16.449 -4.151 10.563 1.00 39.72 83 MET A C 1
ATOM 652 O O . MET A 1 83 ? 15.435 -4.855 10.519 1.00 39.72 83 MET A O 1
ATOM 656 N N . PRO A 1 84 ? 16.884 -3.586 11.702 1.00 42.53 84 PRO A N 1
ATOM 657 C CA . PRO A 1 84 ? 16.075 -3.617 12.905 1.00 42.53 84 PRO A CA 1
ATOM 658 C C . PRO A 1 84 ? 14.790 -2.844 12.617 1.00 42.53 84 PRO A C 1
ATOM 660 O O . PRO A 1 84 ? 14.817 -1.717 12.120 1.00 42.53 84 PRO A O 1
ATOM 663 N N . VAL A 1 85 ? 13.662 -3.498 12.878 1.00 41.50 85 VAL A N 1
ATOM 664 C CA . VAL A 1 85 ? 12.365 -2.837 12.968 1.00 41.50 85 VAL A CA 1
ATOM 665 C C . VAL A 1 85 ? 12.507 -1.833 14.106 1.00 41.50 85 VAL A C 1
ATOM 667 O O . VAL A 1 85 ? 12.763 -2.228 15.241 1.00 41.50 85 VAL A O 1
ATOM 670 N N . ILE A 1 86 ? 12.457 -0.542 13.784 1.00 38.44 86 ILE A N 1
ATOM 671 C CA . ILE A 1 86 ? 12.376 0.502 14.802 1.00 38.44 86 ILE A CA 1
ATOM 672 C C . ILE A 1 86 ? 10.994 0.319 15.430 1.00 38.44 86 ILE A C 1
ATOM 674 O O . ILE A 1 86 ? 9.985 0.479 14.740 1.00 38.44 86 ILE A O 1
ATOM 678 N N . SER A 1 87 ? 10.998 -0.153 16.675 1.00 38.72 87 SER A N 1
ATOM 679 C CA . SER A 1 87 ? 9.822 -0.242 17.535 1.00 38.72 87 SER A CA 1
ATOM 680 C C . SER A 1 87 ? 9.455 1.121 18.099 1.00 38.72 87 SER A C 1
ATOM 682 O O . SER A 1 87 ? 10.353 1.992 18.169 1.00 38.72 87 SER A O 1
#